Protein AF-A0AAJ0DCC5-F1 (afdb_monomer_lite)

Organism: NCBI:txid702011

Radius of gyration: 22.9 Å; chains: 1; bounding box: 48×61×63 Å

pLDDT: mean 79.65, std 18.94, range [27.92, 96.69]

Sequence (161 aa):
MAEHDQGQNEARQLDESVSQDDDNEPMVHVTPSDNATWAPKEKEKLISKGKESVLMSELPGLVGPKRDDETGADYAKRYSNYLNDLIRRGVSVLGDTITHNSAPNGATIDDHEFDIGPNSGITKKEYREFGDWMSGEGASYSDTPERFLKFEVPKGTSITY

Secondary structure (DSSP, 8-state):
----------------------TTSB----EEE-HHHHHHHHHHHHHHTT--EEEGGGHHHHH-PPPTT--HHHHHHHHHHHHHHHHHTT-EEE--S--EEEPP--EEETTEEE--STTTT-BHHHHHHHHHHHTSTT--GGG--HHHHTTEE-TT-----

Structure (mmCIF, N/CA/C/O backbone):
data_AF-A0AAJ0DCC5-F1
#
_entry.id   AF-A0AAJ0DCC5-F1
#
loop_
_atom_site.group_PDB
_atom_site.id
_atom_site.type_symbol
_atom_site.label_atom_id
_atom_site.label_alt_id
_atom_site.label_comp_id
_atom_site.label_asym_id
_atom_site.label_entity_id
_atom_site.label_seq_id
_atom_site.pdbx_PDB_ins_code
_atom_site.Cartn_x
_atom_site.Cartn_y
_atom_site.Cartn_z
_atom_site.occupancy
_atom_site.B_iso_or_equiv
_atom_site.auth_seq_id
_atom_site.auth_comp_id
_atom_site.auth_asym_id
_atom_site.auth_atom_id
_atom_site.pdbx_PDB_model_num
ATOM 1 N N . MET A 1 1 ? 17.585 41.365 38.584 1.00 37.22 1 MET A N 1
ATOM 2 C CA . MET A 1 1 ? 16.584 42.064 37.750 1.00 37.22 1 MET A CA 1
ATOM 3 C C . MET A 1 1 ? 17.220 42.334 36.400 1.00 37.22 1 MET A C 1
ATOM 5 O O . MET A 1 1 ? 18.391 42.688 36.391 1.00 37.22 1 MET A O 1
ATOM 9 N N . ALA A 1 2 ? 16.423 42.173 35.343 1.00 34.22 2 ALA A N 1
ATOM 10 C CA . ALA A 1 2 ? 16.739 42.200 33.911 1.00 34.22 2 ALA A CA 1
ATOM 11 C C . ALA A 1 2 ? 17.279 40.883 33.318 1.00 34.22 2 ALA A C 1
ATOM 13 O O . ALA A 1 2 ? 18.440 40.512 33.469 1.00 34.22 2 ALA A O 1
ATOM 14 N N . GLU A 1 3 ? 16.333 40.207 32.670 1.00 37.50 3 GLU A N 1
ATOM 15 C CA . GLU A 1 3 ? 16.435 39.129 31.694 1.00 37.50 3 GLU A CA 1
ATOM 16 C C . GLU A 1 3 ? 17.265 39.541 30.471 1.00 37.50 3 GLU A C 1
ATOM 18 O O . GLU A 1 3 ? 17.268 40.711 30.091 1.00 37.50 3 GLU A O 1
ATOM 2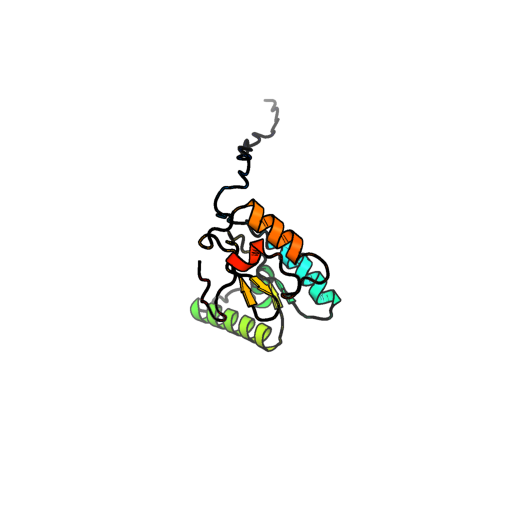3 N N . HIS A 1 4 ? 17.875 38.565 29.800 1.00 33.78 4 HIS A N 1
ATOM 24 C CA . HIS A 1 4 ? 17.958 38.567 28.343 1.00 33.78 4 HIS A CA 1
ATOM 25 C C . HIS A 1 4 ? 17.930 37.119 27.851 1.00 33.78 4 HIS A C 1
ATOM 27 O O . HIS A 1 4 ? 18.869 36.345 28.029 1.00 33.78 4 HIS A O 1
ATOM 33 N N . ASP A 1 5 ? 16.768 36.788 27.305 1.00 41.91 5 ASP A N 1
ATOM 34 C CA . ASP A 1 5 ? 16.466 35.654 26.453 1.00 41.91 5 ASP A CA 1
ATOM 35 C C . ASP A 1 5 ? 17.279 35.756 25.155 1.00 41.91 5 ASP A C 1
ATOM 37 O O . ASP A 1 5 ? 17.316 36.812 24.523 1.00 41.91 5 ASP A O 1
ATOM 41 N N . GLN A 1 6 ? 17.933 34.666 24.764 1.00 38.16 6 GLN A N 1
ATOM 42 C CA . GLN A 1 6 ? 18.281 34.404 23.372 1.00 38.16 6 GLN A CA 1
ATOM 43 C C . GLN A 1 6 ? 18.445 32.895 23.205 1.00 38.16 6 GLN A C 1
ATOM 45 O O . GLN A 1 6 ? 19.500 32.315 23.461 1.00 38.16 6 GLN A O 1
ATOM 50 N N . GLY A 1 7 ? 17.355 32.249 22.795 1.00 27.92 7 GLY A N 1
ATOM 51 C CA . GLY A 1 7 ? 17.444 30.953 22.145 1.00 27.92 7 GLY A CA 1
ATOM 52 C C . GLY A 1 7 ? 18.224 31.064 20.837 1.00 27.92 7 GLY A C 1
ATOM 53 O O . GLY A 1 7 ? 18.221 32.117 20.204 1.00 27.92 7 GLY A O 1
ATOM 54 N N . GLN A 1 8 ? 18.857 29.967 20.427 1.00 30.16 8 GLN A N 1
ATOM 55 C CA . GLN A 1 8 ? 18.743 29.415 19.075 1.00 30.16 8 GLN A CA 1
ATOM 56 C C . GLN A 1 8 ? 19.675 28.214 18.894 1.00 30.16 8 GLN A C 1
ATOM 58 O O . GLN A 1 8 ? 20.885 28.312 19.055 1.00 30.16 8 GLN A O 1
ATOM 63 N N . ASN A 1 9 ? 19.056 27.112 18.467 1.00 35.75 9 ASN A N 1
ATOM 64 C CA . ASN A 1 9 ? 19.607 26.123 17.550 1.00 35.75 9 ASN A CA 1
ATOM 65 C C . ASN A 1 9 ? 20.980 25.542 17.894 1.00 35.75 9 ASN A C 1
ATOM 67 O O . ASN A 1 9 ? 21.971 25.777 17.204 1.00 35.75 9 ASN A O 1
ATOM 71 N N . GLU A 1 10 ? 20.978 24.595 18.828 1.00 33.59 10 GLU A N 1
ATOM 72 C CA . GLU A 1 10 ? 21.835 23.425 18.669 1.00 33.59 10 GLU A CA 1
ATOM 73 C C . GLU A 1 10 ? 21.286 22.623 17.483 1.00 33.59 10 GLU A C 1
ATOM 75 O O . GLU A 1 10 ? 20.460 21.718 17.625 1.00 33.59 10 GLU A O 1
ATOM 80 N N . ALA A 1 11 ? 21.690 23.029 16.277 1.00 34.22 11 ALA A N 1
ATOM 81 C CA . ALA A 1 11 ? 21.576 22.203 15.093 1.00 34.22 11 ALA A CA 1
ATOM 82 C C . ALA A 1 11 ? 22.290 20.891 15.421 1.00 34.22 11 ALA A C 1
ATOM 84 O O . ALA A 1 11 ? 23.519 20.825 15.451 1.00 34.22 11 ALA A O 1
ATOM 85 N N . ARG A 1 12 ? 21.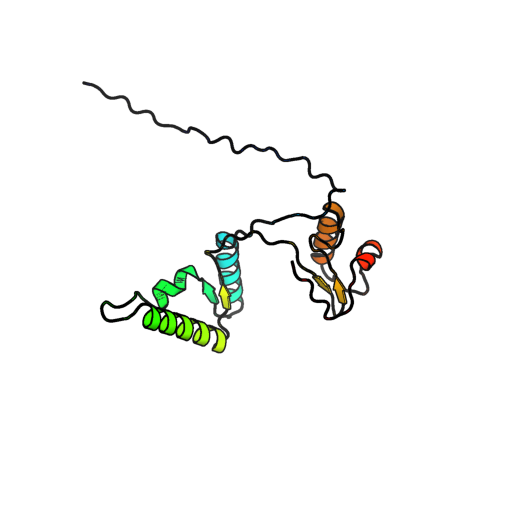502 19.858 15.733 1.00 31.75 12 ARG A N 1
ATOM 86 C CA . ARG A 1 12 ? 21.962 18.477 15.695 1.00 31.75 12 ARG A CA 1
ATOM 87 C C . ARG A 1 12 ? 22.537 18.296 14.303 1.00 31.75 12 ARG A C 1
ATOM 89 O O . ARG A 1 12 ? 21.785 18.255 13.333 1.00 31.75 12 ARG A O 1
ATOM 96 N N . GLN A 1 13 ? 23.865 18.284 14.240 1.00 33.22 13 GLN A N 1
ATOM 97 C CA . GLN A 1 13 ? 24.631 17.793 13.114 1.00 33.22 13 GLN A CA 1
ATOM 98 C C . GLN A 1 13 ? 24.095 16.390 12.836 1.00 33.22 13 GLN A C 1
ATOM 100 O O . GLN A 1 13 ? 24.450 15.425 13.510 1.00 33.22 13 GLN A O 1
ATOM 105 N N . LEU A 1 14 ? 23.133 16.312 11.918 1.00 37.12 14 LEU A N 1
ATOM 106 C CA . LEU A 1 14 ? 22.901 15.106 11.159 1.00 37.12 14 LEU A CA 1
ATOM 107 C C . LEU A 1 14 ? 24.212 14.913 10.423 1.00 37.12 14 LEU A C 1
ATOM 109 O O . LEU A 1 14 ? 24.586 15.726 9.583 1.00 37.12 14 LEU A O 1
ATOM 113 N N . ASP A 1 15 ? 24.948 13.917 10.888 1.00 35.59 15 ASP A N 1
ATOM 114 C CA . ASP A 1 15 ? 26.086 13.339 10.215 1.00 35.59 15 ASP A CA 1
ATOM 115 C C . ASP A 1 15 ? 25.671 13.033 8.770 1.00 35.59 15 ASP A C 1
ATOM 117 O O . ASP A 1 15 ? 25.120 11.978 8.468 1.00 35.59 15 ASP A O 1
ATOM 121 N N . GLU A 1 16 ? 25.880 13.999 7.873 1.00 41.44 16 GLU A N 1
ATOM 122 C CA . GLU A 1 16 ? 25.947 13.796 6.431 1.00 41.44 16 GLU A CA 1
ATOM 123 C C . GLU A 1 16 ? 27.245 13.040 6.125 1.00 41.44 16 GLU A C 1
ATOM 125 O O . GLU A 1 16 ? 28.091 13.473 5.345 1.00 41.44 16 GLU A O 1
ATOM 130 N N . SER A 1 17 ? 27.398 11.855 6.712 1.00 38.00 17 SER A N 1
ATOM 131 C CA . SER A 1 17 ? 28.155 10.791 6.083 1.00 38.00 17 SER A CA 1
ATOM 132 C C . SER A 1 17 ? 27.271 10.239 4.962 1.00 38.00 17 SER A C 1
ATOM 134 O O . SER A 1 17 ? 26.730 9.135 5.022 1.00 38.00 17 SER A O 1
ATOM 136 N N . VAL A 1 18 ? 27.108 11.040 3.899 1.00 44.62 18 VAL A N 1
ATOM 137 C CA . VAL A 1 18 ? 26.769 10.523 2.569 1.00 44.62 18 VAL A CA 1
ATOM 138 C C . VAL A 1 18 ? 27.937 9.618 2.200 1.00 44.62 18 VAL A C 1
ATOM 140 O O . VAL A 1 18 ? 28.925 10.039 1.600 1.00 44.62 18 VAL A O 1
ATOM 143 N N . SER A 1 19 ? 27.866 8.383 2.689 1.00 50.53 19 SER A N 1
ATOM 144 C CA . SER A 1 19 ? 28.758 7.304 2.313 1.00 50.53 19 SER A CA 1
ATOM 145 C C . SER A 1 19 ? 28.681 7.255 0.799 1.00 50.53 19 SER A C 1
ATOM 147 O O . SER A 1 19 ? 27.582 7.141 0.255 1.00 50.53 19 SER A O 1
ATOM 149 N N . GLN A 1 20 ? 29.812 7.477 0.129 1.00 51.44 20 GLN A N 1
ATOM 150 C CA . GLN A 1 20 ? 29.877 7.383 -1.321 1.00 51.44 20 GLN A CA 1
ATOM 151 C C . GLN A 1 20 ? 29.267 6.038 -1.710 1.00 51.44 20 GLN A C 1
ATOM 153 O O . GLN A 1 20 ? 29.767 4.994 -1.305 1.00 51.44 20 GLN A O 1
ATOM 158 N N . ASP A 1 21 ? 28.131 6.102 -2.397 1.00 59.94 21 ASP A N 1
ATOM 159 C CA . ASP A 1 21 ? 27.342 4.952 -2.803 1.00 59.94 21 ASP A CA 1
ATOM 160 C C . ASP A 1 21 ? 28.166 4.184 -3.842 1.00 59.94 21 ASP A C 1
ATOM 162 O O . ASP A 1 21 ? 28.196 4.567 -5.010 1.00 59.94 21 ASP A O 1
ATOM 166 N N . ASP A 1 22 ? 28.955 3.192 -3.415 1.00 75.94 22 ASP A N 1
ATOM 167 C CA . ASP A 1 22 ? 29.719 2.372 -4.353 1.00 75.94 22 ASP A CA 1
ATOM 168 C C . ASP A 1 22 ? 28.725 1.539 -5.165 1.00 75.94 22 ASP A C 1
ATOM 170 O O . ASP A 1 22 ? 28.031 0.658 -4.657 1.00 75.94 22 ASP A O 1
ATOM 174 N N . ASP A 1 23 ? 28.665 1.848 -6.455 1.00 79.25 23 ASP A N 1
ATOM 175 C CA . ASP A 1 23 ? 27.827 1.210 -7.466 1.00 79.25 23 ASP A CA 1
ATOM 176 C C . ASP A 1 23 ? 27.966 -0.325 -7.517 1.00 79.25 23 ASP A C 1
ATOM 178 O O . ASP A 1 23 ? 27.073 -1.006 -8.036 1.00 79.25 23 ASP A O 1
ATOM 182 N N . ASN A 1 24 ? 29.074 -0.870 -7.001 1.00 81.38 24 ASN A N 1
ATOM 183 C CA . ASN A 1 24 ? 29.364 -2.304 -6.961 1.00 81.38 24 ASN A CA 1
ATOM 184 C C . ASN A 1 24 ? 28.951 -2.977 -5.646 1.00 81.38 24 ASN A C 1
ATOM 186 O O . ASN A 1 24 ? 29.044 -4.202 -5.541 1.00 81.38 24 ASN A O 1
ATOM 190 N N . GLU A 1 25 ? 28.512 -2.217 -4.642 1.00 80.81 25 GLU A N 1
ATOM 191 C CA . GLU A 1 25 ? 28.007 -2.802 -3.406 1.00 80.81 25 GLU A CA 1
ATOM 192 C C . GLU A 1 25 ? 26.714 -3.589 -3.663 1.00 80.81 25 GLU A C 1
ATOM 194 O O . GLU A 1 25 ? 25.890 -3.196 -4.502 1.00 80.81 25 GLU A O 1
ATOM 199 N N . PRO A 1 26 ? 26.509 -4.707 -2.941 1.00 77.06 26 PRO A N 1
ATOM 200 C CA . PRO A 1 26 ? 25.266 -5.456 -3.019 1.00 77.06 26 PRO A CA 1
ATOM 201 C C . PRO A 1 26 ? 24.092 -4.579 -2.593 1.00 77.06 26 PRO A C 1
ATOM 203 O O . PRO A 1 26 ? 24.225 -3.688 -1.742 1.00 77.06 26 PRO A O 1
ATOM 206 N N . MET A 1 27 ? 22.924 -4.837 -3.175 1.00 73.88 27 MET A N 1
ATOM 207 C CA . MET A 1 27 ? 21.798 -3.953 -2.978 1.00 73.88 27 MET A CA 1
ATOM 208 C C . MET A 1 27 ? 21.133 -4.143 -1.600 1.00 73.88 27 MET A C 1
ATOM 210 O O . MET A 1 27 ? 20.184 -4.901 -1.480 1.00 73.88 27 MET A O 1
ATOM 214 N N . VAL A 1 28 ? 21.581 -3.454 -0.544 1.00 66.88 28 VAL A N 1
ATOM 215 C CA . VAL A 1 28 ? 21.010 -3.575 0.825 1.00 66.88 28 VAL A CA 1
ATOM 216 C C . VAL A 1 28 ? 20.188 -2.339 1.230 1.00 66.88 28 VAL A C 1
ATOM 218 O O . VAL A 1 28 ? 20.157 -1.946 2.396 1.00 66.88 28 VAL A O 1
ATOM 221 N N . HIS A 1 29 ? 19.540 -1.656 0.280 1.00 60.84 29 HIS A N 1
ATOM 222 C CA . HIS A 1 29 ? 18.767 -0.464 0.630 1.00 60.84 29 HIS A CA 1
ATOM 223 C C . HIS A 1 29 ? 17.490 -0.857 1.353 1.00 60.84 29 HIS A C 1
ATOM 225 O O . HIS A 1 29 ? 16.567 -1.452 0.814 1.00 60.84 29 HIS A O 1
ATOM 231 N N . VAL A 1 30 ? 17.442 -0.414 2.590 1.00 59.12 30 VAL A N 1
ATOM 232 C CA . VAL A 1 30 ? 16.222 -0.004 3.241 1.00 59.12 30 VAL A CA 1
ATOM 233 C C . VAL A 1 30 ? 15.894 1.387 2.701 1.00 59.12 30 VAL A C 1
ATOM 235 O O . VAL A 1 30 ? 16.617 2.344 2.978 1.00 59.12 30 VAL A O 1
ATOM 238 N N . THR A 1 31 ? 14.842 1.517 1.899 1.00 58.16 31 THR A N 1
ATOM 239 C CA . THR A 1 31 ? 14.318 2.837 1.536 1.00 58.16 31 THR A CA 1
ATOM 240 C C . THR A 1 31 ? 13.320 3.252 2.613 1.00 58.16 31 THR A C 1
ATOM 242 O O . THR A 1 31 ? 12.322 2.549 2.809 1.00 58.16 31 THR A O 1
ATOM 245 N N . PRO A 1 32 ? 13.557 4.363 3.335 1.00 61.75 32 PRO A N 1
ATOM 246 C CA . PRO A 1 32 ? 12.543 4.928 4.209 1.00 61.75 32 PRO A CA 1
ATOM 247 C C . PRO A 1 32 ? 11.338 5.324 3.356 1.00 61.75 32 PRO A C 1
ATOM 249 O O . PRO A 1 32 ? 11.428 6.223 2.520 1.00 61.75 32 PRO A O 1
ATOM 252 N N . SER A 1 33 ? 10.212 4.638 3.537 1.00 69.44 33 SER A N 1
ATOM 253 C CA . SER A 1 33 ? 8.971 5.016 2.870 1.00 69.44 33 SER A CA 1
ATOM 254 C C . SER A 1 33 ? 8.294 6.114 3.684 1.00 69.44 33 SER A C 1
ATOM 256 O O . SER A 1 33 ? 7.783 5.859 4.780 1.00 69.44 33 SER A O 1
ATOM 258 N N . ASP A 1 34 ? 8.299 7.344 3.163 1.00 79.44 34 ASP A N 1
ATOM 259 C CA . ASP A 1 34 ? 7.536 8.459 3.731 1.00 79.44 34 ASP A CA 1
ATOM 260 C C . ASP A 1 34 ? 6.066 8.361 3.308 1.00 79.44 34 ASP A C 1
ATOM 262 O O . ASP A 1 34 ? 5.565 9.062 2.419 1.00 79.44 34 ASP A O 1
ATOM 266 N N . ASN A 1 35 ? 5.362 7.446 3.967 1.00 84.12 35 ASN A N 1
ATOM 267 C CA . ASN A 1 35 ? 3.949 7.250 3.707 1.00 84.12 35 ASN A CA 1
ATOM 268 C C . ASN A 1 35 ? 3.093 8.433 4.180 1.00 84.12 35 ASN A C 1
ATOM 270 O O . ASN A 1 35 ? 2.002 8.624 3.647 1.00 84.12 35 ASN A O 1
ATOM 274 N N . ALA A 1 36 ? 3.587 9.250 5.117 1.00 86.44 36 ALA A N 1
ATOM 275 C CA . ALA A 1 36 ? 2.891 10.451 5.570 1.00 86.44 36 ALA A CA 1
ATOM 276 C C . ALA A 1 36 ? 2.782 11.490 4.445 1.00 86.44 36 ALA A C 1
ATOM 278 O O . ALA A 1 36 ? 1.764 12.170 4.334 1.00 86.44 36 ALA A O 1
ATOM 279 N N . THR A 1 37 ? 3.783 11.570 3.562 1.00 87.19 37 THR A N 1
ATOM 280 C CA . THR A 1 37 ? 3.727 12.415 2.358 1.00 87.19 37 THR A CA 1
ATOM 281 C C . THR A 1 37 ? 3.055 11.718 1.172 1.00 87.19 37 THR A C 1
ATOM 283 O O . THR A 1 37 ? 2.329 12.362 0.408 1.00 87.19 37 THR A O 1
ATOM 286 N N . TRP A 1 38 ? 3.296 10.419 0.969 1.00 89.38 38 TRP A N 1
ATOM 287 C CA . TRP A 1 38 ? 2.748 9.682 -0.178 1.00 89.38 38 TRP A CA 1
ATOM 288 C C . TRP A 1 38 ? 1.232 9.462 -0.081 1.00 89.38 38 TRP A C 1
ATOM 290 O O . TRP A 1 38 ? 0.513 9.723 -1.048 1.00 89.38 38 TRP A O 1
ATOM 300 N N . ALA A 1 39 ? 0.727 9.016 1.072 1.00 91.75 39 ALA A N 1
ATOM 301 C CA . ALA A 1 39 ? -0.663 8.587 1.209 1.00 91.75 39 ALA A CA 1
ATOM 302 C C . ALA A 1 39 ? -1.682 9.720 0.969 1.00 91.75 39 ALA A C 1
ATOM 304 O O . ALA A 1 39 ? -2.658 9.472 0.258 1.00 91.75 39 ALA A O 1
ATOM 305 N N . PRO A 1 40 ? -1.474 10.969 1.442 1.00 92.75 40 PRO A N 1
ATOM 306 C CA . PRO A 1 40 ? -2.349 12.085 1.079 1.00 92.75 40 PRO A CA 1
ATOM 307 C C . PRO A 1 40 ? -2.390 12.357 -0.432 1.00 92.75 40 PRO A C 1
ATOM 309 O O . PRO A 1 40 ? -3.470 12.546 -0.989 1.00 92.75 40 PRO A O 1
ATOM 312 N N . LYS A 1 41 ? -1.242 12.300 -1.123 1.00 93.31 41 LYS A N 1
ATOM 313 C CA . LYS A 1 41 ? -1.173 12.502 -2.583 1.00 93.31 41 LYS A CA 1
ATOM 314 C C . LYS A 1 41 ? -1.891 11.390 -3.346 1.00 93.31 41 LYS A C 1
ATOM 316 O O . LYS A 1 41 ? -2.616 11.659 -4.304 1.00 93.31 41 LYS A O 1
ATOM 321 N N . GLU A 1 42 ? -1.714 10.137 -2.929 1.00 94.00 42 GLU A N 1
ATOM 322 C CA . GLU A 1 42 ? -2.418 9.016 -3.557 1.00 94.00 42 GLU A CA 1
ATOM 323 C C . GLU A 1 42 ? -3.927 9.094 -3.289 1.00 94.00 42 GLU A C 1
ATOM 325 O O . GLU A 1 42 ? -4.713 8.870 -4.208 1.00 94.00 42 GLU A O 1
ATOM 330 N N . LYS A 1 43 ? -4.352 9.502 -2.086 1.00 95.62 43 LYS A N 1
ATOM 331 C CA . LYS A 1 43 ? -5.763 9.780 -1.777 1.00 95.62 43 LYS A CA 1
ATOM 332 C C . LYS A 1 43 ? -6.354 10.823 -2.726 1.00 95.62 43 LYS A C 1
ATOM 334 O O . LYS A 1 43 ? -7.398 10.569 -3.324 1.00 95.62 43 LYS A O 1
ATOM 339 N N . GLU A 1 44 ? -5.686 11.958 -2.931 1.00 95.75 44 GLU A N 1
ATOM 340 C CA . GLU A 1 44 ? -6.127 12.993 -3.883 1.00 95.75 44 GLU A CA 1
ATOM 341 C C . GLU A 1 44 ? -6.239 12.458 -5.320 1.00 95.75 44 GLU A C 1
ATOM 343 O O . GLU A 1 44 ? -7.217 12.725 -6.024 1.00 95.75 44 GLU A O 1
ATOM 348 N N . LYS A 1 45 ? -5.275 11.643 -5.753 1.00 94.56 45 LYS A N 1
ATOM 349 C CA . LYS A 1 45 ? -5.288 10.981 -7.067 1.00 94.56 45 LYS A CA 1
ATOM 350 C C . LYS A 1 45 ? -6.397 9.934 -7.200 1.00 94.56 45 LYS A C 1
ATOM 352 O O . LYS A 1 45 ? -6.931 9.743 -8.291 1.00 94.56 45 LYS A O 1
ATOM 357 N N . LEU A 1 46 ? -6.751 9.226 -6.133 1.00 92.62 46 LEU A N 1
ATOM 358 C CA . LEU A 1 46 ? -7.886 8.302 -6.134 1.00 92.62 46 LEU A CA 1
ATOM 359 C C . LEU A 1 46 ? -9.206 9.073 -6.209 1.00 92.62 46 LEU A C 1
ATOM 361 O O . LEU A 1 46 ? -10.057 8.726 -7.028 1.00 92.62 46 LEU A O 1
ATOM 365 N N . ILE A 1 47 ? -9.329 10.171 -5.458 1.00 93.75 47 ILE A N 1
ATOM 366 C CA . ILE A 1 47 ? -10.487 11.072 -5.506 1.00 93.75 47 ILE A CA 1
ATOM 367 C C . ILE A 1 47 ? -10.675 11.638 -6.918 1.00 93.75 47 ILE A C 1
ATOM 369 O O . ILE A 1 47 ? -11.789 11.609 -7.441 1.00 93.75 47 ILE A O 1
ATOM 373 N N . SER A 1 48 ? -9.603 12.082 -7.584 1.00 95.44 48 SER A N 1
ATOM 374 C CA . SER A 1 48 ? -9.689 12.594 -8.962 1.00 95.44 48 SER A CA 1
ATOM 375 C C . SER A 1 48 ? -10.121 11.532 -9.982 1.00 95.44 48 SER A C 1
ATOM 377 O O . SER A 1 48 ? -10.701 11.864 -11.013 1.00 95.44 48 SER A O 1
ATOM 379 N N . LYS A 1 49 ? -9.912 10.247 -9.672 1.00 94.50 49 LYS A N 1
ATOM 380 C CA . LYS A 1 49 ? -10.397 9.092 -10.447 1.00 94.50 49 LYS A CA 1
ATOM 381 C C . LYS A 1 49 ? -11.796 8.620 -10.030 1.00 94.50 49 LYS A C 1
ATOM 383 O O . LYS A 1 49 ? -12.237 7.571 -10.496 1.00 94.50 49 LYS A O 1
ATOM 388 N N . GLY A 1 50 ? -12.478 9.343 -9.139 1.00 93.69 50 GLY A N 1
ATOM 389 C CA . GLY A 1 50 ? -13.790 8.964 -8.610 1.00 93.69 50 GLY A CA 1
ATOM 390 C C . GLY A 1 50 ? -13.761 7.736 -7.693 1.00 93.69 50 GLY A C 1
ATOM 391 O O . GLY A 1 50 ? -14.787 7.081 -7.524 1.00 93.69 50 GLY A O 1
ATOM 392 N N . LYS A 1 51 ? -12.597 7.392 -7.127 1.00 95.12 51 LYS A N 1
ATOM 393 C CA . LYS A 1 51 ? -12.427 6.277 -6.188 1.00 95.12 51 LYS A CA 1
ATOM 394 C C . LYS A 1 51 ? -12.408 6.785 -4.748 1.00 95.12 51 LYS A C 1
ATOM 396 O O . LYS A 1 51 ? -11.766 7.785 -4.437 1.00 95.12 51 LYS A O 1
ATOM 401 N N . GLU A 1 52 ? -13.086 6.061 -3.863 1.00 95.56 52 GLU A N 1
ATOM 402 C CA . GLU A 1 52 ? -13.106 6.358 -2.429 1.00 95.56 52 GLU A CA 1
ATOM 403 C C . GLU A 1 52 ? -11.834 5.814 -1.758 1.00 95.56 52 GLU A C 1
ATOM 405 O O . GLU A 1 52 ? -11.381 4.699 -2.039 1.00 95.56 52 GLU A O 1
ATOM 410 N N . SER A 1 53 ? -11.243 6.608 -0.867 1.00 95.44 53 SER A N 1
ATOM 411 C CA . SER A 1 53 ? -10.078 6.205 -0.082 1.00 95.44 53 SER A CA 1
ATOM 412 C C . SER A 1 53 ? -10.020 6.935 1.259 1.00 95.44 53 SER A C 1
ATOM 414 O O . SER A 1 53 ? -10.571 8.029 1.408 1.00 95.44 53 SER A O 1
ATOM 416 N N . VAL A 1 54 ? -9.363 6.317 2.238 1.00 95.19 54 VAL A N 1
ATOM 417 C CA . VAL A 1 54 ? -9.245 6.804 3.617 1.00 95.19 54 VAL A CA 1
ATOM 418 C C . VAL A 1 54 ? -7.815 6.622 4.115 1.00 95.19 54 VAL A C 1
ATOM 420 O O . VAL A 1 54 ? -7.155 5.643 3.763 1.00 95.19 54 VAL A O 1
ATOM 423 N N . LEU A 1 55 ? -7.334 7.555 4.931 1.00 94.56 55 LEU A N 1
ATOM 424 C CA . LEU A 1 55 ? -6.036 7.444 5.594 1.00 94.56 55 LEU A CA 1
ATOM 425 C C . LEU A 1 55 ? -6.176 6.654 6.903 1.00 94.56 55 LEU A C 1
ATOM 427 O O . LEU A 1 55 ? -7.189 6.758 7.596 1.00 94.56 55 LEU A O 1
ATOM 431 N N . MET A 1 56 ? -5.162 5.879 7.287 1.00 90.94 56 MET A N 1
ATOM 432 C CA . MET A 1 56 ? -5.182 5.153 8.562 1.00 90.94 56 MET A CA 1
ATOM 433 C C . MET A 1 56 ? -5.310 6.094 9.762 1.00 90.94 56 MET A C 1
ATOM 435 O O . MET A 1 56 ? -5.986 5.741 10.729 1.00 90.94 56 MET A O 1
ATOM 439 N N . SER A 1 57 ? -4.724 7.290 9.696 1.00 90.62 57 SER A N 1
ATOM 440 C CA . SER A 1 57 ? -4.878 8.332 10.717 1.00 90.62 57 SER A CA 1
ATOM 441 C C . SER A 1 57 ? -6.317 8.842 10.878 1.00 90.62 57 SER A C 1
ATOM 443 O O . SER A 1 57 ? -6.668 9.339 11.948 1.00 90.62 57 SER A O 1
ATOM 445 N N . GLU A 1 58 ? -7.177 8.684 9.867 1.00 93.25 58 GLU A N 1
ATOM 446 C CA . GLU A 1 58 ? -8.585 9.107 9.902 1.00 93.25 58 GLU A CA 1
ATOM 447 C C . GLU A 1 58 ? -9.482 8.065 10.585 1.00 93.25 58 GLU A C 1
ATOM 449 O O . GLU A 1 58 ? -10.546 8.400 11.114 1.00 93.25 58 GLU A O 1
ATOM 454 N N . LEU A 1 59 ? -9.053 6.797 10.623 1.00 91.44 59 LEU A N 1
ATOM 455 C CA . LEU A 1 59 ? -9.854 5.689 11.148 1.00 91.44 59 LEU A CA 1
ATOM 456 C C . LEU A 1 59 ? -10.288 5.880 12.608 1.00 91.44 59 LEU A C 1
ATOM 458 O O . LEU A 1 59 ? -11.459 5.628 12.884 1.00 91.44 59 LEU A O 1
ATOM 462 N N . PRO A 1 60 ? -9.448 6.351 13.552 1.00 88.69 60 PRO A N 1
ATOM 463 C CA . PRO A 1 60 ? -9.903 6.611 14.918 1.00 88.69 60 PRO A CA 1
ATOM 464 C C . PRO A 1 60 ? -11.035 7.645 14.993 1.00 88.69 60 PRO A C 1
ATOM 466 O O . PRO A 1 60 ? -11.933 7.505 15.820 1.00 88.69 60 PRO A O 1
ATOM 469 N N . GLY A 1 61 ? -11.032 8.656 14.116 1.00 90.44 61 GLY A N 1
ATOM 470 C CA . GLY A 1 61 ? -12.106 9.651 14.035 1.00 90.44 61 GLY A CA 1
ATOM 471 C C . GLY A 1 61 ? -13.401 9.082 13.452 1.00 90.44 61 GLY A C 1
ATOM 472 O O . GLY A 1 61 ? -14.487 9.432 13.908 1.00 90.44 61 GLY A O 1
ATOM 473 N N . LEU A 1 62 ? -13.289 8.167 12.486 1.00 91.19 62 LEU A N 1
ATOM 474 C CA . LEU A 1 62 ? -14.429 7.521 11.827 1.00 91.19 62 LEU A CA 1
ATOM 475 C C . LEU A 1 62 ? -15.059 6.403 12.666 1.00 91.19 62 LEU A C 1
ATOM 477 O O . LEU A 1 62 ? -16.281 6.280 12.731 1.00 91.19 62 LEU A O 1
ATOM 481 N N . VAL A 1 63 ? -14.231 5.589 13.320 1.00 92.50 63 VAL A N 1
ATOM 482 C CA . VAL A 1 63 ? -14.675 4.552 14.259 1.00 92.50 63 VAL A CA 1
ATOM 483 C C . VAL A 1 63 ? -15.172 5.203 15.552 1.00 92.50 63 VAL A C 1
ATOM 485 O O . VAL A 1 63 ? -16.111 4.704 16.173 1.00 92.50 63 VAL A O 1
ATOM 488 N N . GLY A 1 64 ? -14.588 6.335 15.943 1.00 90.50 64 GLY A N 1
ATOM 489 C CA . GLY A 1 64 ? -14.851 7.012 17.207 1.00 90.50 64 GLY A CA 1
ATOM 490 C C . GLY A 1 64 ? -14.104 6.364 18.380 1.00 90.50 64 GLY A C 1
ATOM 491 O O . GLY A 1 64 ? -13.616 5.236 18.265 1.00 90.50 64 GLY A O 1
ATOM 492 N N . PRO A 1 65 ? -14.023 7.051 19.533 1.00 91.81 65 PRO A N 1
ATOM 493 C CA . PRO A 1 65 ? -13.262 6.574 20.680 1.00 91.81 65 PRO A CA 1
ATOM 494 C C . PRO A 1 65 ? -13.850 5.288 21.273 1.00 91.81 65 PRO A C 1
ATOM 496 O O . PRO A 1 65 ? -15.014 4.926 21.049 1.00 91.81 65 PRO A O 1
ATOM 499 N N . LYS A 1 66 ? -13.024 4.599 22.063 1.00 92.94 66 LYS A N 1
ATOM 500 C CA . LYS A 1 66 ? -13.473 3.514 22.933 1.00 92.94 66 LYS A CA 1
ATOM 501 C C . LYS A 1 66 ? -14.471 4.066 23.956 1.00 92.94 66 LYS A C 1
ATOM 503 O O . LYS A 1 66 ? -14.218 5.115 24.544 1.00 92.94 66 LYS A O 1
ATOM 508 N N . ARG A 1 67 ? -15.591 3.371 24.153 1.00 92.50 67 ARG A N 1
ATOM 509 C CA . ARG A 1 67 ? -16.625 3.770 25.125 1.00 92.50 67 ARG A CA 1
ATOM 510 C C . ARG A 1 67 ? -16.255 3.302 26.535 1.00 92.50 67 ARG A C 1
ATOM 512 O O . ARG A 1 67 ? -15.533 2.316 26.681 1.00 92.50 67 ARG A O 1
ATOM 519 N N . ASP A 1 68 ? -16.763 3.986 27.558 1.00 92.88 68 ASP A N 1
ATOM 520 C CA . ASP A 1 68 ? -16.435 3.702 28.967 1.00 92.88 68 ASP A CA 1
ATOM 521 C C . ASP A 1 68 ? -16.841 2.285 29.407 1.00 92.88 68 ASP A C 1
ATOM 523 O O . ASP A 1 68 ? -16.170 1.666 30.231 1.00 92.88 68 ASP A O 1
ATOM 527 N N . ASP A 1 69 ? -17.917 1.755 28.827 1.00 93.75 69 ASP A N 1
ATOM 528 C CA . ASP A 1 69 ? -18.463 0.418 29.070 1.00 93.75 69 ASP A CA 1
ATOM 529 C C . ASP A 1 69 ? -17.900 -0.663 28.126 1.00 93.75 69 ASP A C 1
ATOM 531 O O . ASP A 1 69 ? -18.181 -1.849 28.293 1.00 93.75 69 ASP A O 1
ATOM 535 N N . GLU A 1 70 ? -17.095 -0.277 27.135 1.00 94.56 70 GLU A N 1
ATOM 536 C CA . GLU A 1 70 ? -16.557 -1.172 26.109 1.00 94.56 70 GLU A CA 1
ATOM 537 C C . GLU A 1 70 ? -15.247 -1.817 26.585 1.00 94.56 70 GLU A C 1
ATOM 539 O O . GLU A 1 70 ? -14.353 -1.163 27.133 1.00 94.56 70 GLU A O 1
ATOM 544 N N . THR A 1 71 ? -15.065 -3.119 26.353 1.00 95.06 71 THR A N 1
ATOM 545 C CA . THR A 1 71 ? -13.763 -3.754 26.606 1.00 95.06 71 THR A CA 1
ATOM 546 C C . THR A 1 71 ? -12.764 -3.405 25.498 1.00 95.06 71 THR A C 1
ATOM 548 O O . THR A 1 71 ? -13.125 -2.954 24.413 1.00 95.06 71 THR A O 1
ATOM 551 N N . GLY A 1 72 ? -11.464 -3.610 25.739 1.00 93.81 72 GLY A N 1
ATOM 552 C CA . GLY A 1 72 ? -10.466 -3.437 24.672 1.00 93.81 72 GLY A CA 1
ATOM 553 C C . GLY A 1 72 ? -10.709 -4.371 23.476 1.00 93.81 72 GLY A C 1
ATOM 554 O O . GLY A 1 72 ? -10.507 -3.971 22.333 1.00 93.81 72 GLY A O 1
ATOM 555 N N . ALA A 1 73 ? -11.196 -5.587 23.735 1.00 95.00 73 ALA A N 1
ATOM 556 C CA . ALA A 1 73 ? -11.505 -6.568 22.700 1.00 95.00 73 ALA A CA 1
ATOM 557 C C . ALA A 1 73 ? -12.728 -6.162 21.865 1.00 95.00 73 ALA A C 1
ATOM 559 O O . ALA A 1 73 ? -12.699 -6.287 20.641 1.00 95.00 73 ALA A O 1
ATOM 560 N N . ASP A 1 74 ? -13.772 -5.629 22.503 1.00 95.25 74 ASP A N 1
ATOM 561 C CA . ASP A 1 74 ? -14.964 -5.141 21.801 1.00 95.25 74 ASP A CA 1
ATOM 562 C C . ASP A 1 74 ? -14.629 -3.947 20.902 1.00 95.25 74 ASP A C 1
ATOM 564 O O . ASP A 1 74 ? -15.020 -3.927 19.732 1.00 95.25 74 ASP A O 1
ATOM 568 N N . TYR A 1 75 ? -13.799 -3.024 21.399 1.00 94.25 75 TYR A N 1
ATOM 569 C CA . TYR A 1 75 ? -13.285 -1.912 20.604 1.00 94.25 75 TYR A CA 1
ATOM 570 C C . TYR A 1 75 ? -12.472 -2.398 19.398 1.00 94.25 75 TYR A C 1
ATOM 572 O O . TYR A 1 75 ? -12.731 -1.989 18.266 1.00 94.25 75 TYR A O 1
ATOM 580 N N . ALA A 1 76 ? -11.527 -3.321 19.608 1.00 93.38 76 ALA A N 1
ATOM 581 C CA . ALA A 1 76 ? -10.717 -3.885 18.528 1.00 93.38 76 ALA A CA 1
ATOM 582 C C . ALA A 1 76 ? -11.575 -4.613 17.480 1.00 93.38 76 ALA A C 1
ATOM 584 O O . ALA A 1 76 ? -11.334 -4.491 16.276 1.00 93.38 76 ALA A O 1
ATOM 585 N N . LYS A 1 77 ? -12.617 -5.329 17.917 1.00 95.12 77 LYS A N 1
ATOM 586 C CA . LYS A 1 77 ? -13.580 -5.987 17.029 1.00 95.12 77 LYS A CA 1
ATOM 587 C C . LYS A 1 77 ? -14.376 -4.970 16.217 1.00 95.12 77 LYS A C 1
ATOM 589 O O . LYS A 1 77 ? -14.531 -5.153 15.013 1.00 95.12 77 LYS A O 1
ATOM 594 N N . ARG A 1 78 ? -14.852 -3.887 16.837 1.00 94.44 78 ARG A N 1
ATOM 595 C CA . ARG A 1 78 ? -15.562 -2.793 16.155 1.00 94.44 78 ARG A CA 1
ATOM 596 C C . ARG A 1 78 ? -14.676 -2.107 15.118 1.00 94.44 78 ARG A C 1
ATOM 598 O O . ARG A 1 78 ? -15.105 -1.931 13.981 1.00 94.44 78 ARG A O 1
ATOM 605 N N . TYR A 1 79 ? -13.434 -1.811 15.486 1.00 94.06 79 TYR A N 1
ATOM 606 C CA . TYR A 1 79 ? -12.425 -1.249 14.592 1.00 94.06 79 TYR A CA 1
ATOM 607 C C . TYR A 1 79 ? -12.154 -2.171 13.390 1.00 94.06 79 TYR A C 1
ATOM 609 O O . TYR A 1 79 ? -12.214 -1.742 12.240 1.00 94.06 79 TYR A O 1
ATOM 617 N N . SER A 1 80 ? -11.949 -3.467 13.644 1.00 93.62 80 SER A N 1
ATOM 618 C CA . SER A 1 80 ? -11.713 -4.474 12.599 1.00 93.62 80 SER A CA 1
ATOM 619 C C . SER A 1 80 ? -12.924 -4.663 11.683 1.00 93.62 80 SER A C 1
ATOM 621 O O . SER A 1 80 ? -12.776 -4.807 10.473 1.00 93.62 80 SER A O 1
ATOM 623 N N . ASN A 1 81 ? -14.138 -4.651 12.237 1.00 95.75 81 ASN A N 1
ATOM 624 C CA . ASN A 1 81 ? -15.368 -4.737 11.452 1.00 95.75 81 ASN A CA 1
ATOM 625 C C . ASN A 1 81 ? -15.519 -3.538 10.514 1.00 95.75 81 ASN A C 1
ATOM 627 O O . ASN A 1 81 ? -15.899 -3.724 9.362 1.00 95.75 81 ASN A O 1
ATOM 631 N N . TYR A 1 82 ? -15.190 -2.335 10.988 1.00 95.31 82 TYR A N 1
ATOM 632 C CA . TYR A 1 82 ? -15.228 -1.124 10.175 1.00 95.31 82 TYR A CA 1
ATOM 633 C C . TYR A 1 82 ? -14.220 -1.180 9.019 1.00 95.31 82 TYR A C 1
ATOM 635 O O . TYR A 1 82 ? -14.583 -0.947 7.871 1.00 95.31 82 TYR A O 1
ATOM 643 N N . LEU A 1 83 ? -12.975 -1.581 9.297 1.00 94.25 83 LEU A N 1
ATOM 644 C CA . LEU A 1 83 ? -11.958 -1.799 8.262 1.00 94.25 83 LEU A CA 1
ATOM 645 C C . LEU A 1 83 ? -12.402 -2.816 7.205 1.00 94.25 83 LEU A C 1
ATOM 647 O O . LEU A 1 83 ? -12.281 -2.568 6.007 1.00 94.25 83 LEU A O 1
ATOM 651 N N . ASN A 1 84 ? -12.947 -3.951 7.640 1.00 93.56 84 ASN A N 1
ATOM 652 C CA . ASN A 1 84 ? -13.443 -4.974 6.723 1.00 93.56 84 ASN A CA 1
ATOM 653 C C . ASN A 1 84 ? -14.614 -4.473 5.867 1.00 93.56 84 ASN A C 1
ATOM 655 O O . ASN A 1 84 ? -14.723 -4.866 4.708 1.00 93.56 84 ASN A O 1
ATOM 659 N N . ASP A 1 85 ? -15.486 -3.622 6.411 1.00 96.69 85 ASP A N 1
ATOM 660 C CA . ASP A 1 85 ? -16.579 -3.008 5.651 1.00 96.69 85 ASP A CA 1
ATOM 661 C C . ASP A 1 85 ? -16.054 -2.074 4.551 1.00 96.69 85 ASP A C 1
ATOM 663 O O . ASP A 1 85 ? -16.473 -2.184 3.399 1.00 96.69 85 ASP A O 1
ATOM 667 N N . LEU A 1 86 ? -15.062 -1.234 4.867 1.00 94.88 86 LEU A N 1
ATOM 668 C CA . LEU A 1 86 ? -14.383 -0.382 3.885 1.00 94.88 86 LEU A CA 1
ATOM 669 C C . LEU A 1 86 ? -13.771 -1.206 2.745 1.00 94.88 86 LEU A C 1
ATOM 671 O O . LEU A 1 86 ? -14.016 -0.919 1.573 1.00 94.88 86 LEU A O 1
ATOM 675 N N . ILE A 1 87 ? -13.040 -2.271 3.084 1.00 91.12 87 ILE A N 1
ATOM 676 C CA . ILE A 1 87 ? -12.420 -3.168 2.098 1.00 91.12 87 ILE A CA 1
ATOM 677 C C . ILE A 1 87 ? -13.491 -3.828 1.220 1.00 91.12 87 ILE A C 1
ATOM 679 O O . ILE A 1 87 ? -13.356 -3.858 -0.002 1.00 91.12 87 ILE A O 1
ATOM 683 N N . ARG A 1 88 ? -14.594 -4.307 1.810 1.00 94.56 88 ARG A N 1
ATOM 684 C CA . ARG A 1 88 ? -15.720 -4.904 1.064 1.00 94.56 88 ARG A CA 1
ATOM 685 C C . ARG A 1 88 ? -16.403 -3.916 0.124 1.00 94.56 88 ARG A C 1
ATOM 687 O O . ARG A 1 88 ? -16.891 -4.323 -0.925 1.00 94.56 88 ARG A O 1
ATOM 694 N N . ARG A 1 89 ? -16.428 -2.634 0.484 1.00 95.00 89 ARG A N 1
ATOM 695 C CA . ARG A 1 89 ? -16.935 -1.541 -0.356 1.00 95.00 89 ARG A CA 1
ATOM 696 C C . ARG A 1 89 ? -15.946 -1.099 -1.439 1.00 95.00 89 ARG A C 1
ATOM 698 O O . ARG A 1 89 ? -16.288 -0.239 -2.244 1.00 95.00 89 ARG A O 1
ATOM 705 N N . GLY A 1 90 ? -14.741 -1.671 -1.476 1.00 92.19 90 GLY A N 1
ATOM 706 C CA . GLY A 1 90 ? -13.690 -1.294 -2.422 1.00 92.19 90 GLY A CA 1
ATOM 707 C C . GLY A 1 90 ? -12.992 0.024 -2.078 1.00 92.19 90 GLY A C 1
ATOM 708 O O . GLY A 1 90 ? -12.334 0.604 -2.941 1.00 92.19 90 GLY A O 1
ATOM 709 N N . VAL A 1 91 ? -13.128 0.509 -0.839 1.00 95.31 91 VAL A N 1
ATOM 710 C CA . VAL A 1 91 ? -12.442 1.716 -0.365 1.00 95.31 91 VAL A CA 1
ATOM 711 C C . VAL A 1 91 ? -10.971 1.391 -0.133 1.00 95.31 91 VAL A C 1
ATOM 713 O O . VAL A 1 91 ? -10.637 0.449 0.587 1.00 95.31 91 VAL A O 1
ATOM 716 N N . SER A 1 92 ? -10.077 2.182 -0.724 1.00 93.81 92 SER A N 1
ATOM 717 C CA . SER A 1 92 ? -8.638 2.032 -0.480 1.00 93.81 92 SER A CA 1
ATOM 718 C C . SER A 1 92 ? -8.267 2.607 0.888 1.00 93.81 92 SER A C 1
ATOM 720 O O . SER A 1 92 ? -8.515 3.782 1.152 1.00 93.81 92 SER A O 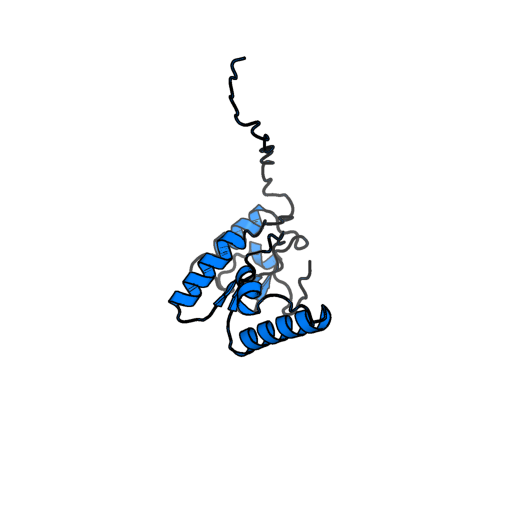1
ATOM 722 N N . VAL A 1 93 ? -7.666 1.793 1.756 1.00 92.88 93 VAL A N 1
ATOM 723 C CA . VAL A 1 93 ? -7.154 2.223 3.067 1.00 92.88 93 VAL A CA 1
ATOM 724 C C . VAL A 1 93 ? -5.650 2.450 2.940 1.00 92.88 93 VAL A C 1
ATOM 726 O O . VAL A 1 93 ? -4.909 1.508 2.666 1.00 92.88 93 VAL A O 1
ATOM 729 N N . LEU A 1 94 ? -5.199 3.691 3.108 1.00 92.44 94 LEU A N 1
ATOM 730 C CA . LEU A 1 94 ? -3.806 4.094 2.913 1.00 92.44 94 LEU A CA 1
ATOM 731 C C . LEU A 1 94 ? -3.126 4.318 4.267 1.00 92.44 94 LEU A C 1
ATOM 733 O O . LEU A 1 94 ? -3.599 5.103 5.086 1.00 92.44 94 LEU A O 1
ATOM 737 N N . GLY A 1 95 ? -2.016 3.625 4.514 1.00 88.94 95 GLY A N 1
ATOM 738 C CA . GLY A 1 95 ? -1.270 3.740 5.766 1.00 88.94 95 GLY A CA 1
ATOM 739 C C . GLY A 1 95 ? -0.351 4.953 5.776 1.00 88.94 95 GLY A C 1
ATOM 740 O O . GLY A 1 95 ? 0.778 4.839 5.331 1.00 88.94 95 GLY A O 1
ATOM 741 N N . ASP A 1 96 ? -0.800 6.083 6.312 1.00 89.44 96 ASP A N 1
ATOM 742 C CA . ASP A 1 96 ? -0.051 7.348 6.392 1.00 89.44 96 ASP A CA 1
ATOM 743 C C . ASP A 1 96 ? 0.756 7.520 7.691 1.00 89.44 96 ASP A C 1
ATOM 745 O O . ASP A 1 96 ? 1.551 8.444 7.822 1.00 89.44 96 ASP A O 1
ATOM 749 N N . THR A 1 97 ? 0.571 6.622 8.659 1.00 78.69 97 THR A N 1
ATOM 750 C CA . THR A 1 97 ? 1.224 6.678 9.978 1.00 78.69 97 THR A CA 1
ATOM 751 C C . THR A 1 97 ? 2.432 5.754 10.111 1.00 78.69 97 THR A C 1
ATOM 753 O O . THR A 1 97 ? 3.121 5.784 11.129 1.00 78.69 97 THR A O 1
ATOM 756 N N . ILE A 1 98 ? 2.694 4.919 9.104 1.00 67.50 98 ILE A N 1
ATOM 757 C CA . ILE A 1 98 ? 3.777 3.937 9.130 1.00 67.50 98 ILE A CA 1
ATOM 758 C C . ILE A 1 98 ? 4.944 4.490 8.322 1.00 67.50 98 ILE A C 1
ATOM 760 O O . ILE A 1 98 ? 4.902 4.471 7.094 1.00 67.50 98 ILE A O 1
ATOM 764 N N . THR A 1 99 ? 6.006 4.921 8.996 1.00 60.34 99 THR A N 1
ATOM 765 C CA . THR A 1 99 ? 7.334 4.952 8.384 1.00 60.34 99 THR A CA 1
ATOM 766 C C . THR A 1 99 ? 7.915 3.554 8.516 1.00 60.34 99 THR A C 1
ATOM 768 O O . THR A 1 99 ? 8.036 3.011 9.614 1.00 60.34 99 THR A O 1
ATOM 771 N N . HIS A 1 100 ? 8.214 2.921 7.389 1.00 63.38 100 HIS A N 1
ATOM 772 C CA . HIS A 1 100 ? 8.906 1.644 7.405 1.00 63.38 100 HIS A CA 1
ATOM 773 C C . HIS A 1 100 ? 10.057 1.660 6.423 1.00 63.38 100 HIS A C 1
ATOM 775 O O . HIS A 1 100 ? 10.095 2.408 5.445 1.00 63.38 100 HIS A O 1
ATOM 781 N N . ASN A 1 101 ? 10.993 0.798 6.753 1.00 58.53 101 ASN A N 1
ATOM 782 C CA . ASN A 1 101 ? 12.141 0.467 5.962 1.00 58.53 101 ASN A CA 1
ATOM 783 C C . ASN A 1 101 ? 11.696 -0.611 4.976 1.00 58.53 101 ASN A C 1
ATOM 785 O O . ASN A 1 101 ? 11.523 -1.757 5.385 1.00 58.53 101 ASN A O 1
ATOM 789 N N . SER A 1 102 ? 11.437 -0.249 3.718 1.00 59.62 102 SER A N 1
ATOM 790 C CA . SER A 1 102 ? 11.141 -1.251 2.692 1.00 59.62 102 SER A CA 1
ATOM 791 C C . SER A 1 102 ? 12.449 -1.713 2.076 1.00 59.62 102 SER A C 1
ATOM 793 O O . SER A 1 102 ? 13.238 -0.886 1.615 1.00 59.62 102 SER A O 1
ATOM 795 N N . ALA A 1 103 ? 12.675 -3.022 2.058 1.00 62.25 103 ALA A N 1
ATOM 796 C CA . ALA A 1 103 ? 13.632 -3.596 1.128 1.00 62.25 103 ALA A CA 1
ATOM 797 C C . ALA A 1 103 ? 13.012 -3.579 -0.280 1.00 62.25 103 ALA A C 1
ATOM 799 O O . ALA A 1 103 ? 11.783 -3.695 -0.397 1.00 62.25 103 ALA A O 1
ATOM 800 N N . PRO A 1 104 ? 13.816 -3.438 -1.344 1.00 66.50 104 PRO A N 1
ATOM 801 C CA . PRO A 1 104 ? 13.349 -3.755 -2.680 1.00 66.50 104 PRO A CA 1
ATOM 802 C C . PRO A 1 104 ? 12.870 -5.209 -2.711 1.00 66.50 104 PRO A C 1
ATOM 804 O O . PRO A 1 104 ? 13.528 -6.115 -2.197 1.00 66.50 104 PRO A O 1
ATOM 807 N N . ASN A 1 105 ? 11.676 -5.412 -3.251 1.00 71.00 105 ASN A N 1
ATOM 808 C CA . ASN A 1 105 ? 11.078 -6.718 -3.494 1.00 71.00 105 ASN A CA 1
ATOM 809 C C . ASN A 1 105 ? 11.231 -7.088 -4.973 1.00 71.00 105 ASN A C 1
ATOM 811 O O . ASN A 1 105 ? 11.776 -6.316 -5.752 1.00 71.00 105 ASN A O 1
ATOM 815 N N . GLY A 1 106 ? 10.752 -8.268 -5.368 1.00 81.06 106 GLY A N 1
ATOM 816 C CA . GLY A 1 106 ? 10.746 -8.650 -6.777 1.00 81.06 106 GLY A CA 1
ATOM 817 C C . GLY A 1 106 ? 9.904 -7.715 -7.653 1.00 81.06 106 GLY A C 1
ATOM 818 O O . GLY A 1 106 ? 8.942 -7.102 -7.186 1.00 81.06 106 GLY A O 1
ATOM 819 N N . ALA A 1 107 ? 10.247 -7.642 -8.936 1.00 85.38 107 ALA A N 1
ATOM 820 C CA . ALA A 1 107 ? 9.448 -6.976 -9.959 1.00 85.38 107 ALA A CA 1
ATOM 821 C C . ALA A 1 107 ? 8.729 -8.008 -10.831 1.00 85.38 107 ALA A C 1
ATOM 823 O O . ALA A 1 107 ? 9.250 -9.092 -11.090 1.00 85.38 107 ALA A O 1
ATOM 824 N N . THR A 1 108 ? 7.543 -7.654 -11.318 1.00 87.81 108 THR A N 1
ATOM 825 C CA . THR A 1 108 ? 6.827 -8.443 -12.324 1.00 87.81 108 THR A CA 1
ATOM 826 C C . THR A 1 108 ? 6.671 -7.611 -13.583 1.00 87.81 108 THR A C 1
ATOM 828 O O . THR A 1 108 ? 6.184 -6.481 -13.520 1.00 87.81 108 THR A O 1
ATOM 831 N N . ILE A 1 109 ? 7.083 -8.178 -14.714 1.00 87.62 109 ILE A N 1
ATOM 832 C CA . ILE A 1 109 ? 6.972 -7.571 -16.041 1.00 87.62 109 ILE A CA 1
ATOM 833 C C . ILE A 1 109 ? 6.221 -8.563 -16.912 1.00 87.62 109 ILE A C 1
ATOM 835 O O . ILE A 1 109 ? 6.680 -9.689 -17.106 1.00 87.62 109 ILE A O 1
ATOM 839 N N . ASP A 1 110 ? 5.048 -8.159 -17.390 1.00 87.56 110 ASP A N 1
ATOM 840 C CA . ASP A 1 110 ? 4.075 -9.046 -18.022 1.00 87.56 110 ASP A CA 1
ATOM 841 C C . ASP A 1 110 ? 3.764 -10.264 -17.131 1.00 87.56 110 ASP A C 1
ATOM 843 O O . ASP A 1 110 ? 3.033 -10.145 -16.149 1.00 87.56 110 ASP A O 1
ATOM 847 N N . ASP A 1 111 ? 4.353 -11.419 -17.438 1.00 89.06 111 ASP A N 1
ATOM 848 C CA . ASP A 1 111 ? 4.190 -12.682 -16.712 1.00 89.06 111 ASP A CA 1
ATOM 849 C C . ASP A 1 111 ? 5.505 -13.233 -16.125 1.00 89.06 111 ASP A C 1
ATOM 851 O O . ASP A 1 111 ? 5.526 -14.368 -15.633 1.00 89.06 111 ASP A O 1
ATOM 855 N N . HIS A 1 112 ? 6.578 -12.440 -16.166 1.00 89.81 112 HIS A N 1
ATOM 856 C CA . HIS A 1 112 ? 7.921 -12.804 -15.721 1.00 89.81 112 HIS A CA 1
ATOM 857 C C . HIS A 1 112 ? 8.259 -12.133 -14.389 1.00 89.81 112 HIS A C 1
ATOM 859 O O . HIS A 1 112 ? 7.995 -10.945 -14.186 1.00 89.81 112 HIS A O 1
ATOM 865 N N . GLU A 1 113 ? 8.842 -12.905 -13.475 1.00 91.12 113 GLU A N 1
ATOM 866 C CA . GLU A 1 113 ? 9.239 -12.452 -12.143 1.00 91.12 113 GLU A CA 1
ATOM 867 C C . GLU A 1 113 ? 10.749 -12.224 -12.106 1.00 91.12 113 GLU A C 1
ATOM 869 O O . GLU A 1 113 ? 11.523 -13.061 -12.560 1.00 91.12 113 GLU A O 1
ATOM 874 N N . PHE A 1 114 ? 11.169 -11.099 -11.538 1.00 90.38 114 PHE A N 1
ATOM 875 C CA . PHE A 1 114 ? 12.568 -10.729 -11.364 1.00 90.38 114 PHE A CA 1
ATOM 876 C C . PHE A 1 114 ? 12.854 -10.548 -9.881 1.00 90.38 114 PHE A C 1
ATOM 878 O O . PHE A 1 114 ? 12.193 -9.750 -9.214 1.00 90.38 114 PHE A O 1
ATOM 885 N N . ASP A 1 115 ? 13.852 -1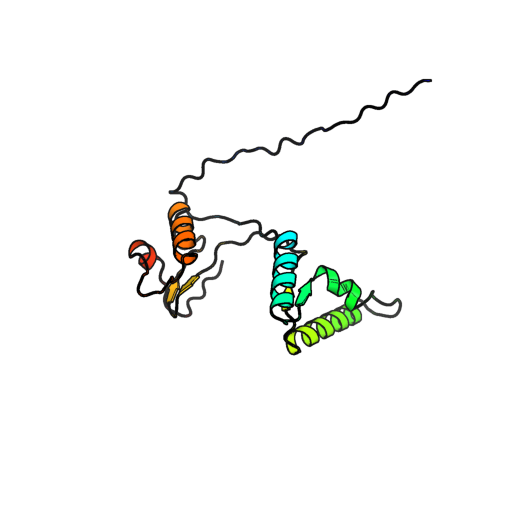1.253 -9.362 1.00 90.00 115 ASP A N 1
ATOM 886 C CA . ASP A 1 115 ? 14.364 -11.024 -8.022 1.00 90.00 115 ASP A CA 1
ATOM 887 C C . ASP A 1 115 ? 15.361 -9.862 -8.034 1.00 90.00 115 ASP A C 1
ATOM 889 O O . ASP A 1 115 ? 16.503 -10.005 -8.455 1.00 90.00 115 ASP A O 1
ATOM 893 N N . ILE A 1 116 ? 14.910 -8.698 -7.572 1.00 87.38 116 ILE A N 1
ATOM 894 C CA . ILE A 1 116 ? 15.724 -7.479 -7.434 1.00 87.38 116 ILE A CA 1
ATOM 895 C C . ILE A 1 116 ? 15.896 -7.080 -5.962 1.00 87.38 116 ILE A C 1
ATOM 897 O O . ILE A 1 116 ? 16.221 -5.933 -5.652 1.00 87.38 116 ILE A O 1
ATOM 901 N N . GLY A 1 117 ? 15.651 -8.017 -5.043 1.00 82.38 117 GLY A N 1
ATOM 902 C CA . GLY A 1 117 ? 15.800 -7.773 -3.616 1.00 82.38 117 GLY A CA 1
ATOM 903 C C . GLY A 1 117 ? 17.215 -8.028 -3.092 1.00 82.38 117 GLY A C 1
ATOM 904 O O . GLY A 1 117 ? 18.118 -8.392 -3.846 1.00 82.38 117 GLY A O 1
ATOM 905 N N . PRO A 1 118 ? 17.444 -7.850 -1.783 1.00 76.19 118 PRO A N 1
ATOM 906 C CA . PRO A 1 118 ? 18.788 -7.786 -1.212 1.00 76.19 118 PRO A CA 1
ATOM 907 C C . PRO A 1 118 ? 19.626 -9.068 -1.312 1.00 76.19 118 PRO A C 1
ATOM 909 O O . PRO A 1 118 ? 20.850 -8.988 -1.226 1.00 76.19 118 PRO A O 1
ATOM 912 N N . ASN A 1 119 ? 19.010 -10.236 -1.534 1.00 78.94 119 ASN A N 1
ATOM 913 C CA . ASN A 1 119 ? 19.740 -11.500 -1.730 1.00 78.94 119 ASN A CA 1
ATOM 914 C C . ASN A 1 119 ? 19.839 -11.930 -3.202 1.00 78.94 119 ASN A C 1
ATOM 916 O O . ASN A 1 119 ? 20.430 -12.971 -3.480 1.00 78.94 119 ASN A O 1
ATOM 920 N N . SER A 1 120 ? 19.326 -11.131 -4.140 1.00 83.31 120 SER A N 1
ATOM 921 C CA . SER A 1 120 ? 19.425 -11.409 -5.581 1.00 83.31 120 SER A CA 1
ATOM 922 C C . SER A 1 120 ? 20.851 -11.284 -6.133 1.00 83.31 120 SER A C 1
ATOM 924 O O . SER A 1 120 ? 21.146 -11.732 -7.239 1.00 83.31 120 SER A O 1
ATOM 926 N N . GLY A 1 121 ? 21.747 -10.636 -5.379 1.00 85.62 121 GLY A N 1
ATOM 927 C CA . GLY A 1 121 ? 23.077 -10.257 -5.852 1.00 85.62 121 GLY A CA 1
ATOM 928 C C . GLY A 1 121 ? 23.077 -9.045 -6.788 1.00 85.62 121 GLY A C 1
ATOM 929 O O . GLY A 1 121 ? 24.123 -8.744 -7.363 1.00 85.62 121 GLY A O 1
ATOM 930 N N . ILE A 1 122 ? 21.944 -8.347 -6.943 1.00 87.81 122 ILE A N 1
ATOM 931 C CA . ILE A 1 122 ? 21.881 -7.077 -7.671 1.00 87.81 122 ILE A CA 1
ATOM 932 C C . ILE A 1 122 ? 22.751 -6.031 -6.978 1.00 87.81 122 ILE A C 1
ATOM 934 O O . ILE A 1 122 ? 22.758 -5.936 -5.748 1.00 87.81 122 ILE A O 1
ATOM 938 N N . THR A 1 123 ? 23.512 -5.260 -7.753 1.00 88.00 123 THR A N 1
ATOM 939 C CA . THR A 1 123 ? 24.258 -4.123 -7.202 1.00 88.00 123 THR A CA 1
ATOM 940 C C . THR A 1 123 ? 23.392 -2.872 -7.161 1.00 88.00 123 THR A C 1
ATOM 942 O O . THR A 1 123 ? 22.356 -2.782 -7.825 1.00 88.00 123 THR A O 1
ATOM 945 N N . LYS A 1 124 ? 23.832 -1.858 -6.416 1.00 83.31 124 LYS A N 1
ATOM 946 C CA . LYS A 1 124 ? 23.113 -0.578 -6.332 1.00 83.31 124 LYS A CA 1
ATOM 947 C C . LYS A 1 124 ? 22.902 0.092 -7.680 1.00 83.31 124 LYS A C 1
ATOM 949 O O . LYS A 1 124 ? 21.815 0.594 -7.975 1.00 83.31 124 LYS A O 1
ATOM 954 N N . LYS A 1 125 ? 23.934 0.051 -8.520 1.00 86.44 125 LYS A N 1
ATOM 955 C CA . LYS A 1 125 ? 23.870 0.552 -9.890 1.00 86.44 125 LYS A CA 1
ATOM 956 C C . LYS A 1 125 ? 22.855 -0.211 -10.724 1.00 86.44 125 LYS A C 1
ATOM 958 O O . LYS A 1 125 ? 22.022 0.406 -11.378 1.00 86.44 125 LYS A O 1
ATOM 963 N N . GLU A 1 126 ? 22.909 -1.539 -10.686 1.00 89.62 126 GLU A N 1
ATOM 964 C CA . GLU A 1 126 ? 22.004 -2.386 -11.463 1.00 89.62 126 GLU A CA 1
ATOM 965 C C . GLU A 1 126 ? 20.548 -2.188 -11.036 1.00 89.62 126 GLU A C 1
ATOM 967 O O . GLU A 1 126 ? 19.678 -2.105 -11.897 1.00 89.62 126 GLU A O 1
ATOM 972 N N . TYR A 1 127 ? 20.292 -2.016 -9.737 1.00 86.94 127 TYR A N 1
ATOM 973 C CA . TYR A 1 127 ? 18.964 -1.702 -9.213 1.00 86.94 127 TYR A CA 1
ATOM 974 C C . TYR A 1 127 ? 18.441 -0.351 -9.718 1.00 86.94 127 TYR A C 1
ATOM 976 O O . TYR A 1 127 ? 17.303 -0.257 -10.178 1.00 86.94 127 TYR A O 1
ATOM 984 N N . ARG A 1 128 ? 19.274 0.697 -9.687 1.00 84.56 128 ARG A N 1
ATOM 985 C CA . ARG A 1 128 ? 18.903 2.030 -10.190 1.00 84.56 128 ARG A CA 1
ATOM 986 C C . ARG A 1 128 ? 18.625 2.004 -11.690 1.00 84.56 128 ARG A C 1
ATOM 988 O O . ARG A 1 128 ? 17.583 2.476 -12.124 1.00 84.56 128 ARG A O 1
ATOM 995 N N . GLU A 1 129 ? 19.516 1.388 -12.465 1.00 89.62 129 GLU A N 1
ATOM 996 C CA . GLU A 1 129 ? 19.349 1.240 -13.913 1.00 89.62 129 GLU A CA 1
ATOM 997 C C . GLU A 1 129 ? 18.112 0.397 -14.269 1.00 89.62 129 GLU A C 1
ATOM 999 O O . GLU A 1 129 ? 17.459 0.672 -15.275 1.00 89.62 129 GLU A O 1
ATOM 1004 N N . PHE A 1 130 ? 17.780 -0.616 -13.458 1.00 88.62 130 PHE A N 1
ATOM 1005 C CA . PHE A 1 130 ? 16.561 -1.412 -13.611 1.00 88.62 130 PHE A CA 1
ATOM 1006 C C . PHE A 1 130 ? 15.313 -0.567 -13.335 1.00 88.62 130 PHE A C 1
ATOM 1008 O O . PHE A 1 130 ? 14.377 -0.576 -14.132 1.00 88.62 130 PHE A O 1
ATOM 1015 N N . GLY A 1 131 ? 15.308 0.200 -12.240 1.00 85.88 131 GLY A N 1
ATOM 1016 C CA . GLY A 1 131 ? 14.205 1.090 -11.872 1.00 85.88 131 GLY A CA 1
ATOM 1017 C C . GLY A 1 131 ? 13.968 2.214 -12.884 1.00 85.88 131 GLY A C 1
ATOM 1018 O O . GLY A 1 131 ? 12.817 2.492 -13.231 1.00 85.88 131 GLY A O 1
ATOM 1019 N N . ASP A 1 132 ? 15.039 2.817 -13.403 1.00 87.19 132 ASP A N 1
ATOM 1020 C CA . ASP A 1 132 ? 14.972 3.850 -14.442 1.00 87.19 132 ASP A CA 1
ATOM 1021 C C . ASP A 1 132 ? 14.396 3.287 -15.746 1.00 87.19 132 ASP A C 1
ATOM 1023 O O . ASP A 1 132 ? 13.526 3.906 -16.361 1.00 87.19 132 ASP A O 1
ATOM 1027 N N . TRP A 1 133 ? 14.833 2.089 -16.147 1.00 88.75 133 TRP A N 1
ATOM 1028 C CA . TRP A 1 133 ? 14.291 1.399 -17.318 1.00 88.75 133 TRP A CA 1
ATOM 1029 C C . TRP A 1 133 ? 12.804 1.049 -17.143 1.00 88.75 133 TRP A C 1
ATOM 1031 O O . TRP A 1 133 ? 12.002 1.367 -18.019 1.00 88.75 133 TRP A O 1
ATOM 1041 N N . MET A 1 134 ? 12.418 0.482 -15.996 1.00 84.69 134 MET A N 1
ATOM 1042 C CA . MET A 1 134 ? 11.024 0.144 -15.667 1.00 84.69 134 MET A CA 1
ATOM 1043 C C . MET A 1 134 ? 10.091 1.356 -15.622 1.00 84.69 1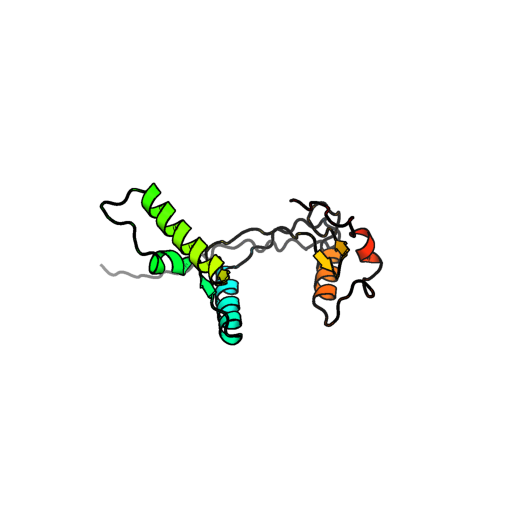34 MET A C 1
ATOM 1045 O O . MET A 1 134 ? 8.901 1.240 -15.906 1.00 84.69 134 MET A O 1
ATOM 1049 N N . SER A 1 135 ? 10.619 2.520 -15.244 1.00 81.94 135 SER A N 1
ATOM 1050 C CA . SER A 1 135 ? 9.854 3.770 -15.184 1.00 81.94 135 SER A CA 1
ATOM 1051 C C . SER A 1 135 ? 9.674 4.428 -16.558 1.00 81.94 135 SER A C 1
ATOM 1053 O O . SER A 1 135 ? 8.924 5.399 -16.674 1.00 81.94 135 SER A O 1
ATOM 1055 N N . GLY A 1 136 ? 10.357 3.927 -17.593 1.00 81.25 136 GLY A N 1
ATOM 1056 C CA . GLY A 1 136 ? 10.194 4.374 -18.971 1.00 81.25 136 GLY A CA 1
ATOM 1057 C C . GLY A 1 136 ? 8.833 3.984 -19.555 1.00 81.25 136 GLY A C 1
ATOM 1058 O O . GLY A 1 136 ? 8.257 2.949 -19.221 1.00 81.25 136 GLY A O 1
ATOM 1059 N N . GLU A 1 137 ? 8.305 4.810 -20.461 1.00 72.44 137 GLU A N 1
ATOM 1060 C CA . GLU A 1 137 ? 7.079 4.465 -21.186 1.00 72.44 137 GLU A CA 1
ATOM 1061 C C . GLU A 1 137 ? 7.302 3.208 -22.041 1.00 72.44 137 GLU A C 1
ATOM 1063 O O . GLU A 1 137 ? 8.142 3.201 -22.939 1.00 72.44 137 GLU A O 1
ATOM 1068 N N . GLY A 1 138 ? 6.519 2.158 -21.782 1.00 68.25 138 GLY A N 1
ATOM 1069 C CA . GLY A 1 138 ? 6.515 0.942 -22.598 1.00 68.25 138 GLY A CA 1
ATOM 1070 C C . GLY A 1 138 ? 7.490 -0.152 -22.166 1.00 68.25 138 GLY A C 1
ATOM 1071 O O . GLY A 1 138 ? 7.792 -1.014 -22.985 1.00 68.25 138 GLY A O 1
ATOM 1072 N N . ALA A 1 139 ? 7.965 -0.155 -20.914 1.00 80.56 139 ALA A N 1
ATOM 1073 C CA . ALA A 1 139 ? 8.691 -1.305 -20.373 1.00 80.56 139 ALA A CA 1
ATOM 1074 C C . ALA A 1 139 ? 7.846 -2.590 -20.520 1.00 80.56 139 ALA A C 1
ATOM 1076 O O . ALA A 1 139 ? 6.737 -2.688 -19.995 1.00 80.56 139 ALA A O 1
ATOM 1077 N N . SER A 1 140 ? 8.378 -3.545 -21.278 1.00 88.81 140 SER A N 1
ATOM 1078 C CA . SER A 1 140 ? 7.779 -4.832 -21.641 1.00 88.81 140 SER A CA 1
ATOM 1079 C C . SER A 1 140 ? 8.854 -5.900 -21.509 1.00 88.81 140 SER A C 1
ATOM 1081 O O . SER A 1 140 ? 10.040 -5.605 -21.700 1.00 88.81 140 SER A O 1
ATOM 1083 N N . TYR A 1 141 ? 8.468 -7.149 -21.239 1.00 88.75 141 TYR A N 1
ATOM 1084 C CA . TYR A 1 141 ? 9.438 -8.236 -21.147 1.00 88.75 141 TYR A CA 1
ATOM 1085 C C . TYR A 1 141 ? 10.245 -8.378 -22.447 1.00 88.75 141 TYR A C 1
ATOM 1087 O O . TYR A 1 141 ? 11.456 -8.602 -22.396 1.00 88.75 141 TYR A O 1
ATOM 1095 N N . SER A 1 142 ? 9.607 -8.151 -23.605 1.00 88.50 142 SER A N 1
ATOM 1096 C CA . SER A 1 142 ? 10.253 -8.179 -24.929 1.00 88.50 142 SER A CA 1
ATOM 1097 C C . SER A 1 142 ? 11.439 -7.231 -25.069 1.00 88.50 142 SER A C 1
ATOM 1099 O O . SER A 1 142 ? 12.338 -7.497 -25.862 1.00 88.50 142 SER A O 1
ATOM 1101 N N . ASP A 1 143 ? 11.434 -6.141 -24.306 1.00 91.06 143 ASP A N 1
ATOM 1102 C CA . ASP A 1 143 ? 12.420 -5.066 -24.374 1.00 91.06 143 ASP A CA 1
ATOM 1103 C C . ASP A 1 143 ? 13.347 -5.068 -23.151 1.00 91.06 143 ASP A C 1
ATOM 11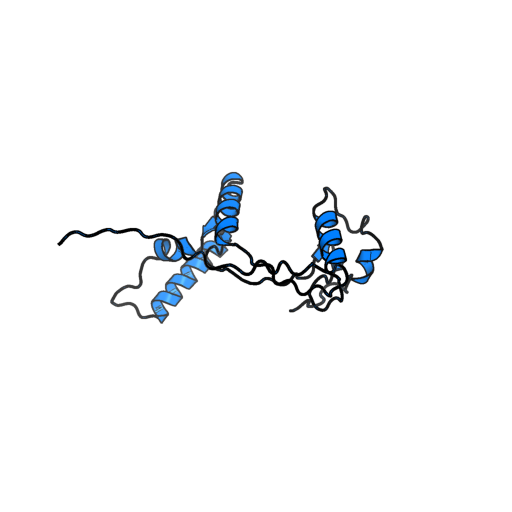05 O O . ASP A 1 143 ? 14.048 -4.085 -22.902 1.00 91.06 143 ASP A O 1
ATOM 1109 N N . THR A 1 144 ? 13.363 -6.167 -22.385 1.00 91.06 144 THR A N 1
ATOM 1110 C CA . THR A 1 144 ? 14.225 -6.326 -21.208 1.00 91.06 144 THR A CA 1
ATOM 1111 C C . THR A 1 144 ? 15.696 -6.344 -21.616 1.00 91.06 144 THR A C 1
ATOM 1113 O O . THR A 1 144 ? 16.119 -7.248 -22.341 1.00 91.06 144 THR A O 1
ATOM 1116 N N . PRO A 1 145 ? 16.524 -5.399 -21.129 1.00 92.25 145 PRO A N 1
ATOM 1117 C CA . PRO A 1 145 ? 17.964 -5.451 -21.332 1.00 92.25 145 PRO A CA 1
ATOM 1118 C C . PRO A 1 145 ? 18.547 -6.780 -20.839 1.00 92.25 145 PRO A C 1
ATOM 1120 O O . PRO A 1 145 ? 18.330 -7.159 -19.689 1.00 92.25 145 PRO A O 1
ATOM 1123 N N . GLU A 1 146 ? 19.354 -7.454 -21.666 1.00 92.19 146 GLU A N 1
ATOM 1124 C CA . GLU A 1 146 ? 19.893 -8.798 -21.371 1.00 92.19 146 GLU A CA 1
ATOM 1125 C C . GLU A 1 146 ? 20.576 -8.898 -19.998 1.00 92.19 146 GLU A C 1
ATOM 1127 O O . GLU A 1 146 ? 20.473 -9.909 -19.306 1.00 92.19 146 GLU A O 1
ATOM 1132 N N . ARG A 1 147 ? 21.231 -7.815 -19.563 1.00 90.31 147 ARG A N 1
ATOM 1133 C CA . ARG A 1 147 ? 21.888 -7.715 -18.250 1.00 90.31 147 ARG A CA 1
ATOM 1134 C C . ARG A 1 147 ? 20.949 -7.915 -17.053 1.00 90.31 147 ARG A C 1
ATOM 1136 O O . ARG A 1 147 ? 21.438 -8.238 -15.976 1.00 90.31 147 ARG A O 1
ATOM 1143 N N . PHE A 1 148 ? 19.640 -7.724 -17.223 1.00 92.06 148 PHE A N 1
ATOM 1144 C CA . PHE A 1 148 ? 18.636 -7.901 -16.171 1.00 92.06 148 PHE A CA 1
ATOM 1145 C C . PHE A 1 148 ? 17.988 -9.288 -16.180 1.00 92.06 148 PHE A C 1
ATOM 1147 O O . PHE A 1 148 ? 17.460 -9.706 -15.155 1.00 92.06 148 PHE A O 1
ATOM 1154 N N . LEU A 1 149 ? 18.104 -10.051 -17.274 1.00 92.56 149 LEU A N 1
ATOM 1155 C CA . LEU A 1 149 ? 17.564 -11.417 -17.365 1.00 92.56 149 LEU A CA 1
ATOM 1156 C C . LEU A 1 149 ? 18.205 -12.377 -16.355 1.00 92.56 149 LEU A C 1
ATOM 1158 O O . LEU A 1 149 ? 17.595 -13.361 -15.957 1.00 92.56 149 LEU A O 1
ATOM 1162 N N . LYS A 1 150 ? 19.420 -12.074 -15.880 1.00 92.69 150 LYS A N 1
ATOM 1163 C CA . LYS A 1 150 ? 20.087 -12.844 -14.817 1.00 92.69 150 LYS A CA 1
ATOM 1164 C C . LYS A 1 150 ? 19.345 -12.807 -13.469 1.00 92.69 150 LYS A C 1
ATOM 1166 O O . LYS A 1 150 ? 19.647 -13.626 -12.609 1.00 92.69 150 LYS A O 1
ATOM 1171 N N . PHE A 1 151 ? 18.426 -11.858 -13.290 1.00 91.44 151 PHE A N 1
ATOM 1172 C CA . PHE A 1 151 ? 17.579 -11.729 -12.105 1.00 91.44 151 PHE A CA 1
ATOM 1173 C C . PHE A 1 151 ? 16.210 -12.388 -12.283 1.00 91.44 151 PHE A C 1
ATOM 1175 O O . PHE A 1 151 ? 15.432 -12.421 -11.336 1.00 91.44 151 PHE A O 1
ATOM 1182 N N . GLU A 1 152 ? 15.887 -12.898 -13.473 1.00 93.19 152 GLU A N 1
ATOM 1183 C CA . GLU A 1 152 ? 14.624 -13.592 -13.704 1.00 93.19 152 GLU A CA 1
ATOM 1184 C C . GLU A 1 152 ? 14.567 -14.889 -12.885 1.00 93.19 152 GLU A C 1
ATOM 1186 O O . GLU A 1 152 ? 15.505 -15.692 -12.877 1.00 93.19 152 GLU A O 1
ATOM 1191 N N . VAL A 1 153 ? 13.447 -15.104 -12.201 1.00 91.12 153 VAL A N 1
ATOM 1192 C CA . VAL A 1 153 ? 13.176 -16.303 -11.409 1.00 91.12 153 VAL A CA 1
ATOM 1193 C C . VAL A 1 153 ? 11.939 -17.030 -11.938 1.00 91.12 153 VAL A C 1
ATOM 1195 O O . VAL A 1 153 ? 11.068 -16.416 -12.558 1.00 91.12 153 VAL A O 1
ATOM 1198 N N . PRO A 1 154 ? 11.821 -18.354 -11.712 1.00 89.50 154 PRO A N 1
ATOM 1199 C CA . PRO A 1 154 ? 10.624 -19.092 -12.094 1.00 89.50 154 PRO A CA 1
ATOM 1200 C C . PRO A 1 154 ? 9.364 -18.462 -11.497 1.00 89.50 154 PRO A C 1
ATOM 1202 O O . PRO A 1 154 ? 9.341 -18.133 -10.315 1.00 89.50 154 PRO A O 1
ATOM 1205 N N . LYS A 1 155 ? 8.298 -18.359 -12.291 1.00 83.12 155 LYS A N 1
ATOM 1206 C CA . LYS A 1 155 ? 7.013 -17.818 -11.838 1.00 83.12 155 LYS A CA 1
ATOM 1207 C C . LYS A 1 155 ? 6.491 -18.534 -10.589 1.00 83.12 155 LYS A C 1
ATOM 1209 O O . LYS A 1 155 ? 6.464 -19.768 -10.542 1.00 83.12 155 LYS A O 1
ATOM 1214 N N . GLY A 1 156 ? 6.012 -17.767 -9.615 1.00 74.44 156 GLY A N 1
ATOM 1215 C CA . GLY A 1 156 ? 5.564 -18.277 -8.323 1.00 74.44 156 GLY A CA 1
ATOM 1216 C C . GLY A 1 156 ? 6.712 -18.552 -7.353 1.00 74.44 156 GLY A C 1
ATOM 1217 O O . GLY A 1 156 ? 6.509 -19.257 -6.360 1.00 74.44 156 GLY A O 1
ATOM 1218 N N . THR A 1 157 ? 7.909 -18.021 -7.619 1.00 77.69 157 THR A N 1
ATOM 1219 C CA . THR A 1 157 ? 9.001 -18.075 -6.646 1.00 77.69 157 THR A CA 1
ATOM 1220 C C . THR A 1 157 ? 8.626 -17.155 -5.491 1.00 77.69 157 THR A C 1
ATOM 1222 O O . THR A 1 157 ? 8.356 -15.973 -5.678 1.00 77.69 157 THR A O 1
ATOM 1225 N N . SER A 1 158 ? 8.583 -17.696 -4.270 1.00 66.81 158 SER A N 1
ATOM 1226 C CA . SER A 1 158 ? 8.332 -16.897 -3.066 1.00 66.81 158 SER A CA 1
ATOM 1227 C C . SER A 1 158 ? 9.556 -16.031 -2.779 1.00 66.81 158 SER A C 1
ATOM 1229 O O . SER A 1 158 ? 10.431 -16.411 -2.000 1.00 66.81 158 SER A O 1
ATOM 1231 N N . ILE A 1 159 ? 9.628 -14.871 -3.426 1.00 65.81 159 ILE A N 1
ATOM 1232 C CA . ILE A 1 159 ? 10.620 -13.838 -3.140 1.00 65.81 159 ILE A CA 1
ATOM 1233 C C . ILE A 1 159 ? 10.232 -13.232 -1.789 1.00 65.81 159 ILE A C 1
ATOM 1235 O O . ILE A 1 159 ? 9.310 -12.424 -1.688 1.00 65.81 159 ILE A O 1
ATOM 1239 N N . THR A 1 160 ? 10.880 -13.707 -0.729 1.00 57.03 160 THR A N 1
ATOM 1240 C CA . THR A 1 160 ? 10.549 -13.358 0.656 1.00 57.03 160 THR A CA 1
ATOM 1241 C C . THR A 1 160 ? 11.815 -12.851 1.330 1.00 57.03 160 THR A C 1
ATOM 1243 O O . THR A 1 160 ? 12.834 -13.543 1.294 1.00 57.03 160 THR A O 1
ATOM 1246 N N . TYR A 1 161 ? 11.741 -11.660 1.922 1.00 54.41 161 TYR A N 1
ATOM 1247 C CA . TYR A 1 161 ? 12.846 -10.970 2.587 1.00 54.41 161 TYR A CA 1
ATOM 1248 C C . TYR A 1 161 ? 12.451 -10.564 4.001 1.00 54.41 161 TYR A C 1
ATOM 1250 O O . TYR A 1 161 ? 11.317 -10.055 4.159 1.00 54.41 161 TYR A O 1
#

Foldseek 3Di:
DDDDDDDDDPPPPPPPCPPPQPQQAFQPAQDFDQLLVVVVVVCVVCVVVVAAEDEPVCLCVVLDDADPPHDPVNSVVSSVVVVVVCVVVVYHYGYNPDGGRDFDFWDDAPQWIFGPGRPLRRGPNNSVVVVVLVPDPPDHPVPDDPVRCSRIDPGPPPRDD